Protein AF-A0AA37RUW1-F1 (afdb_monomer_lite)

Foldseek 3Di:
DDPVVVVVVVVVVVVVVVVVVVVVVVVVVVVVVVVVVVVVVVVVVVVVVVVVVVPPPPPCPDPVPPDDDDDD

Structure (mmCIF, N/CA/C/O backbone):
data_AF-A0AA37RUW1-F1
#
_entry.id   AF-A0AA37RUW1-F1
#
loop_
_atom_site.group_PDB
_atom_site.id
_atom_site.type_symbol
_atom_site.label_atom_id
_atom_site.label_alt_id
_atom_site.label_comp_id
_atom_site.label_asym_id
_atom_site.label_entity_id
_atom_site.label_seq_id
_atom_site.pdbx_PDB_ins_code
_atom_site.Cartn_x
_atom_site.Cartn_y
_atom_site.Cartn_z
_atom_site.occupancy
_atom_site.B_iso_or_equiv
_atom_site.auth_seq_id
_atom_site.auth_comp_id
_atom_site.auth_asym_id
_atom_site.auth_atom_id
_atom_site.pdbx_PDB_model_num
ATOM 1 N N . MET A 1 1 ? 24.711 10.999 -30.632 1.00 63.09 1 MET A N 1
ATOM 2 C CA . MET A 1 1 ? 24.382 9.600 -30.302 1.00 63.09 1 MET A CA 1
ATOM 3 C C . MET A 1 1 ? 24.021 8.922 -31.600 1.00 63.09 1 MET A C 1
ATOM 5 O O . MET A 1 1 ? 23.301 9.538 -32.380 1.00 63.09 1 MET A O 1
ATOM 9 N N . ASP A 1 2 ? 24.579 7.748 -31.872 1.00 91.94 2 ASP A N 1
ATOM 10 C CA . ASP A 1 2 ? 24.106 6.949 -33.001 1.00 91.94 2 ASP A CA 1
ATOM 11 C C . ASP A 1 2 ? 22.745 6.309 -32.663 1.00 91.94 2 ASP A C 1
ATOM 13 O O . ASP A 1 2 ? 22.283 6.336 -31.515 1.00 91.94 2 ASP A O 1
ATOM 17 N N . LEU A 1 3 ? 22.073 5.795 -33.692 1.00 94.75 3 LEU A N 1
ATOM 18 C CA . LEU A 1 3 ? 20.756 5.170 -33.562 1.00 94.75 3 LEU A CA 1
ATOM 19 C C . LEU A 1 3 ? 20.782 3.933 -32.655 1.00 94.75 3 LEU A C 1
ATOM 21 O O . LEU A 1 3 ? 19.812 3.687 -31.943 1.00 94.75 3 LEU A O 1
ATOM 25 N N . GLU A 1 4 ? 21.888 3.194 -32.645 1.00 95.25 4 GLU A N 1
ATOM 26 C CA . GLU A 1 4 ? 22.043 1.959 -31.877 1.00 95.25 4 GLU A CA 1
ATOM 27 C C . GLU A 1 4 ? 22.116 2.248 -30.370 1.00 95.25 4 GLU A C 1
ATOM 29 O O . GLU A 1 4 ? 21.411 1.635 -29.571 1.00 95.25 4 GLU A O 1
ATOM 34 N N . GLN A 1 5 ? 22.875 3.270 -29.974 1.00 95.69 5 GLN A N 1
ATOM 35 C CA . GLN A 1 5 ? 22.929 3.764 -28.602 1.00 95.69 5 GLN A CA 1
ATOM 36 C C . GLN A 1 5 ? 21.556 4.261 -28.143 1.00 95.69 5 GLN A C 1
ATOM 38 O O . GLN A 1 5 ? 21.143 3.969 -27.024 1.00 95.69 5 GLN A O 1
ATOM 43 N N . MET A 1 6 ? 2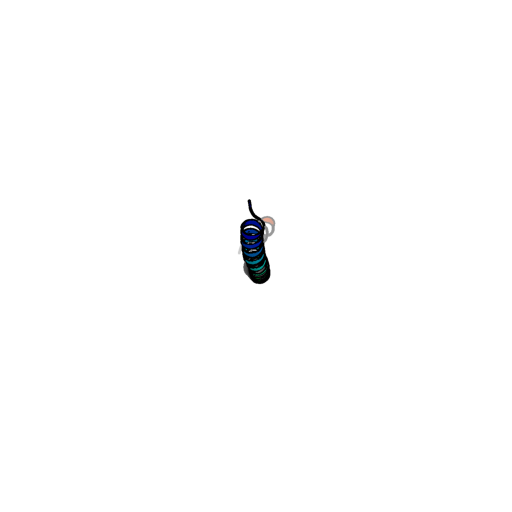0.818 4.987 -28.992 1.00 96.19 6 MET A N 1
ATOM 44 C CA . MET A 1 6 ? 19.465 5.436 -28.641 1.00 96.19 6 MET A CA 1
ATOM 45 C C . MET A 1 6 ? 18.495 4.266 -28.437 1.00 96.19 6 MET A C 1
ATOM 47 O O . MET A 1 6 ? 17.701 4.312 -27.499 1.00 96.19 6 MET A O 1
ATOM 51 N N . GLN A 1 7 ? 18.579 3.216 -29.258 1.00 97.00 7 GLN A N 1
ATOM 52 C CA . GLN A 1 7 ? 17.765 2.006 -29.105 1.00 97.00 7 GLN A CA 1
ATOM 53 C C . GLN A 1 7 ? 18.080 1.267 -27.800 1.00 97.00 7 GLN A C 1
ATOM 55 O O . GLN A 1 7 ? 17.167 0.991 -27.028 1.00 97.00 7 GLN A O 1
ATOM 60 N N . GLN A 1 8 ? 19.360 1.056 -27.482 1.00 97.19 8 GLN A N 1
ATOM 61 C CA . GLN A 1 8 ? 19.772 0.416 -26.223 1.00 97.19 8 GLN A CA 1
ATOM 62 C C . GLN A 1 8 ? 19.301 1.195 -24.986 1.00 97.19 8 GLN A C 1
ATOM 64 O O . GLN A 1 8 ? 18.914 0.617 -23.967 1.00 97.19 8 GLN A O 1
ATOM 69 N N . TRP A 1 9 ? 19.332 2.529 -25.053 1.00 97.69 9 TRP A N 1
ATOM 70 C CA . TRP A 1 9 ? 18.815 3.373 -23.978 1.00 97.69 9 TRP A CA 1
ATOM 71 C C . TRP A 1 9 ? 17.295 3.271 -23.841 1.00 97.69 9 TRP A C 1
ATOM 73 O O . TRP A 1 9 ? 16.810 3.200 -22.712 1.00 97.69 9 TRP A O 1
ATOM 83 N N . LEU A 1 10 ? 16.558 3.233 -24.954 1.00 98.06 10 LEU A N 1
ATOM 84 C CA . LEU A 1 10 ? 15.108 3.026 -24.961 1.00 98.06 10 LEU A CA 1
ATOM 85 C C . LEU A 1 10 ? 14.729 1.679 -24.342 1.00 98.06 10 LEU A C 1
ATOM 87 O O . LEU A 1 10 ? 13.965 1.666 -23.383 1.00 98.06 10 LEU A O 1
ATOM 91 N N . GLU A 1 11 ? 15.340 0.580 -24.784 1.00 98.19 11 GLU A N 1
ATOM 92 C CA . GLU A 1 11 ? 15.085 -0.763 -24.240 1.00 98.19 11 GLU A CA 1
ATOM 93 C C . GLU A 1 11 ? 15.340 -0.822 -22.726 1.00 98.19 11 GLU A C 1
ATOM 95 O O . GLU A 1 11 ? 14.566 -1.394 -21.953 1.00 98.19 11 GLU A O 1
ATOM 100 N N . ARG A 1 12 ? 16.410 -0.166 -22.260 1.00 98.44 12 ARG A N 1
ATOM 101 C CA . ARG A 1 12 ? 16.712 -0.073 -20.828 1.00 98.44 12 ARG A CA 1
ATOM 102 C C . ARG A 1 12 ? 15.649 0.711 -20.061 1.00 98.44 12 ARG A C 1
ATOM 104 O O . ARG A 1 12 ? 15.355 0.364 -18.914 1.00 98.44 12 ARG A O 1
ATOM 111 N N . LEU A 1 13 ? 15.130 1.793 -20.636 1.00 98.56 13 LEU A N 1
ATOM 112 C CA . LEU A 1 13 ? 1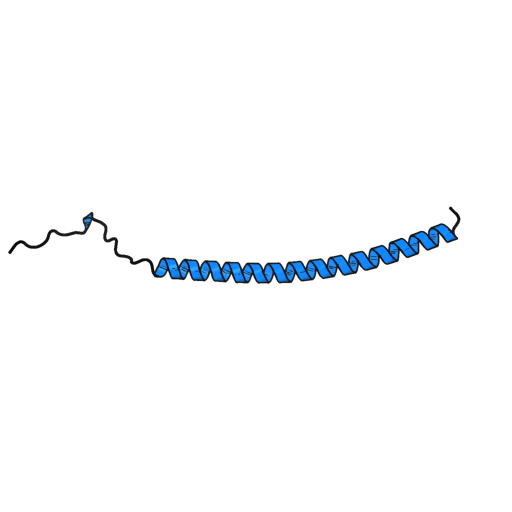4.071 2.586 -20.016 1.00 98.56 13 LEU A CA 1
ATOM 113 C C . LEU A 1 13 ? 12.751 1.816 -19.985 1.00 98.56 13 LEU A C 1
ATOM 115 O O . LEU A 1 13 ? 12.113 1.805 -18.938 1.00 98.56 13 LEU A O 1
ATOM 119 N N . GLU A 1 14 ? 12.397 1.112 -21.057 1.00 98.44 14 GLU A N 1
ATOM 120 C CA . GLU A 1 14 ? 11.201 0.264 -21.118 1.00 98.44 14 GLU A CA 1
ATOM 121 C C . GLU A 1 14 ? 11.260 -0.865 -20.085 1.00 98.44 14 GLU A C 1
ATOM 123 O O . GLU A 1 14 ? 10.315 -1.054 -19.322 1.00 98.44 14 GLU A O 1
ATOM 128 N N . SER A 1 15 ? 12.402 -1.550 -19.961 1.00 98.25 15 SER A N 1
ATOM 129 C CA . SER A 1 15 ? 12.603 -2.571 -18.925 1.00 98.25 15 SER A CA 1
ATOM 130 C C . SER A 1 15 ? 12.463 -1.995 -17.510 1.00 98.25 15 SER A C 1
ATOM 132 O O . SER A 1 15 ? 11.807 -2.585 -16.649 1.00 98.25 15 SER A O 1
ATOM 134 N N . ARG A 1 16 ? 13.033 -0.808 -17.260 1.00 98.56 16 ARG A N 1
ATOM 135 C CA . ARG A 1 16 ? 12.871 -0.109 -15.976 1.00 98.56 16 ARG A CA 1
ATOM 136 C C . ARG A 1 16 ? 11.434 0.318 -15.723 1.00 98.56 16 ARG A C 1
ATOM 138 O O . ARG A 1 16 ? 11.012 0.320 -14.571 1.00 98.56 16 ARG A O 1
ATOM 145 N N . GLN A 1 17 ? 10.711 0.738 -16.752 1.00 98.62 17 GLN A N 1
ATOM 146 C CA . GLN A 1 17 ? 9.320 1.146 -16.628 1.00 98.62 17 GLN A CA 1
ATOM 147 C C . GLN A 1 17 ? 8.439 -0.054 -16.279 1.00 98.62 17 GLN A C 1
ATOM 149 O O . GLN A 1 17 ? 7.740 0.009 -15.277 1.00 98.62 17 GLN A O 1
ATOM 154 N N . ALA A 1 18 ? 8.575 -1.172 -16.996 1.00 98.50 18 ALA A N 1
ATOM 155 C CA . ALA A 1 18 ? 7.836 -2.398 -16.702 1.00 98.50 18 ALA A CA 1
ATOM 156 C C . ALA A 1 18 ? 8.054 -2.874 -15.253 1.00 98.50 18 ALA A C 1
ATOM 158 O O . ALA A 1 18 ? 7.099 -3.179 -14.544 1.00 98.50 18 ALA A O 1
ATOM 159 N N . PHE A 1 19 ? 9.302 -2.844 -14.770 1.00 98.62 19 PHE A N 1
ATOM 160 C CA . PHE A 1 19 ? 9.603 -3.190 -13.379 1.00 98.62 19 PHE A CA 1
ATOM 161 C C . PHE A 1 19 ? 8.959 -2.228 -12.367 1.00 98.62 19 PHE A C 1
ATOM 163 O O . PHE A 1 19 ? 8.517 -2.643 -11.297 1.00 98.62 19 PHE A O 1
ATOM 170 N N . GLN A 1 20 ? 8.914 -0.931 -12.681 1.00 98.69 20 GLN A N 1
ATOM 171 C CA . GLN A 1 20 ? 8.256 0.055 -11.823 1.00 98.69 20 GLN A CA 1
ATOM 172 C C . GLN A 1 20 ? 6.739 -0.144 -11.794 1.00 98.69 20 GLN A C 1
ATOM 174 O O . GLN A 1 20 ? 6.156 -0.042 -10.719 1.00 98.69 20 GLN A O 1
ATOM 179 N N . ASP A 1 21 ? 6.119 -0.478 -12.924 1.00 98.81 21 ASP A N 1
ATOM 180 C CA . ASP A 1 21 ? 4.681 -0.750 -13.002 1.00 98.81 21 ASP A CA 1
ATOM 181 C C . ASP A 1 21 ? 4.305 -1.975 -12.148 1.00 98.81 21 ASP A C 1
ATOM 183 O O . ASP A 1 21 ? 3.372 -1.914 -11.343 1.00 98.81 21 ASP A O 1
ATOM 187 N N . GLU A 1 22 ? 5.090 -3.055 -12.226 1.00 98.69 22 GLU A N 1
ATOM 188 C CA . GLU A 1 22 ? 4.926 -4.233 -11.362 1.00 98.69 22 GLU A CA 1
ATOM 189 C C . GLU A 1 22 ? 5.095 -3.893 -9.873 1.00 98.69 22 GLU A C 1
ATOM 191 O O . GLU A 1 22 ? 4.332 -4.356 -9.017 1.00 98.69 22 GLU A O 1
ATOM 196 N N . LEU A 1 23 ? 6.087 -3.060 -9.545 1.00 98.62 23 LEU A N 1
ATOM 197 C CA . LEU A 1 23 ? 6.337 -2.636 -8.172 1.00 98.62 23 LEU A CA 1
ATOM 198 C C . LEU A 1 23 ? 5.185 -1.786 -7.622 1.00 98.62 23 LEU A C 1
ATOM 200 O O . LEU A 1 23 ? 4.784 -1.980 -6.474 1.00 98.62 23 LEU A O 1
ATOM 204 N N . ILE A 1 24 ? 4.645 -0.867 -8.423 1.00 98.81 24 ILE A N 1
ATOM 205 C CA . ILE A 1 24 ? 3.508 -0.021 -8.042 1.00 98.81 24 ILE A CA 1
ATOM 206 C C . ILE A 1 24 ? 2.287 -0.885 -7.727 1.00 98.81 24 ILE A C 1
ATOM 208 O O . ILE A 1 24 ? 1.652 -0.681 -6.691 1.00 98.81 24 ILE A O 1
ATOM 212 N N . GLU A 1 25 ? 1.993 -1.881 -8.560 1.00 98.75 25 GLU A N 1
ATOM 213 C CA . GLU A 1 25 ? 0.875 -2.796 -8.323 1.00 98.75 25 GLU A CA 1
ATOM 214 C C . GLU A 1 25 ? 1.066 -3.597 -7.024 1.00 98.75 25 GLU A C 1
ATOM 216 O O . GLU A 1 25 ? 0.163 -3.678 -6.188 1.00 98.75 25 GLU A O 1
ATOM 221 N N . SER A 1 26 ? 2.273 -4.114 -6.783 1.00 98.69 26 SER A N 1
ATOM 222 C CA . SER A 1 26 ? 2.610 -4.823 -5.540 1.00 98.69 26 SER A CA 1
ATOM 223 C C . SER A 1 26 ? 2.458 -3.942 -4.289 1.00 98.69 26 SER A C 1
ATOM 225 O O . SER A 1 26 ? 1.906 -4.366 -3.262 1.00 98.69 26 SER A O 1
ATOM 227 N N . LEU A 1 27 ? 2.897 -2.682 -4.368 1.00 98.81 27 LEU A N 1
ATOM 228 C CA . LEU A 1 27 ? 2.730 -1.709 -3.289 1.00 98.81 27 LEU A CA 1
ATOM 229 C C . LEU A 1 27 ? 1.253 -1.392 -3.044 1.00 98.81 27 LEU A C 1
ATOM 231 O O . LEU A 1 27 ? 0.821 -1.373 -1.891 1.00 98.81 27 LEU A O 1
ATOM 235 N N . ASN A 1 28 ? 0.465 -1.213 -4.104 1.00 98.75 28 ASN A N 1
ATOM 236 C CA . ASN A 1 28 ? -0.970 -0.968 -4.001 1.00 98.75 28 ASN A CA 1
ATOM 237 C C . ASN A 1 28 ? -1.691 -2.132 -3.298 1.00 98.75 28 ASN A C 1
ATOM 239 O O . ASN A 1 28 ? -2.432 -1.925 -2.336 1.00 98.75 28 ASN A O 1
ATOM 243 N N . GLN A 1 29 ? -1.398 -3.375 -3.689 1.00 98.75 29 GLN A N 1
ATOM 244 C CA . GLN A 1 29 ? -1.945 -4.565 -3.027 1.00 98.75 29 GLN A CA 1
ATOM 245 C C . GLN A 1 29 ? -1.549 -4.650 -1.549 1.00 98.75 29 GLN A C 1
ATOM 247 O O . GLN A 1 29 ? -2.341 -5.085 -0.710 1.00 98.75 29 GLN A O 1
ATOM 252 N N . THR A 1 30 ? -0.329 -4.231 -1.213 1.00 98.69 30 THR A N 1
ATOM 253 C CA . THR A 1 30 ? 0.142 -4.174 0.175 1.00 98.69 30 THR A CA 1
ATOM 254 C C . THR A 1 30 ? -0.632 -3.131 0.981 1.00 98.69 30 THR A C 1
ATOM 256 O O . THR A 1 30 ? -1.082 -3.431 2.086 1.00 98.69 30 THR A O 1
ATOM 259 N N . ILE A 1 31 ? -0.857 -1.941 0.419 1.00 98.81 31 ILE A N 1
ATOM 260 C CA . ILE A 1 31 ? -1.653 -0.878 1.048 1.00 98.81 31 ILE A CA 1
ATOM 261 C C . ILE A 1 31 ? -3.089 -1.346 1.296 1.00 98.81 31 ILE A C 1
ATOM 263 O O . ILE A 1 31 ? -3.602 -1.164 2.397 1.00 98.81 31 ILE A O 1
ATOM 267 N N . ILE A 1 32 ? -3.720 -2.004 0.320 1.00 98.75 32 ILE A N 1
ATOM 268 C CA . ILE A 1 32 ? -5.080 -2.545 0.472 1.00 98.75 32 ILE A CA 1
ATOM 269 C C . ILE A 1 32 ? -5.155 -3.508 1.665 1.00 98.75 32 ILE A C 1
ATOM 271 O O . ILE A 1 32 ? -6.043 -3.382 2.507 1.00 98.75 32 ILE A O 1
ATOM 275 N N . LYS A 1 33 ? -4.195 -4.436 1.779 1.00 98.75 33 LYS A N 1
ATOM 276 C CA . LYS A 1 33 ? -4.130 -5.389 2.900 1.00 98.75 33 LYS A CA 1
ATOM 277 C C . LYS A 1 33 ? -3.922 -4.690 4.244 1.00 98.75 33 LYS A C 1
ATOM 279 O O . LYS A 1 33 ? -4.524 -5.091 5.238 1.00 98.75 33 LYS A O 1
ATOM 284 N N . LEU A 1 34 ? -3.072 -3.663 4.277 1.00 98.75 34 LEU A N 1
ATOM 285 C CA . LEU A 1 34 ? -2.818 -2.887 5.489 1.00 98.75 34 LEU A CA 1
ATOM 286 C C . LEU A 1 34 ? -4.055 -2.101 5.927 1.00 98.75 34 LEU A C 1
ATOM 288 O O . LEU A 1 34 ? -4.378 -2.133 7.110 1.00 98.75 34 LEU A O 1
ATOM 292 N N . ASN A 1 35 ? -4.777 -1.468 5.001 1.00 98.75 35 ASN A N 1
ATOM 293 C CA . ASN A 1 35 ? -6.014 -0.748 5.314 1.00 98.75 35 ASN A CA 1
ATOM 294 C C . ASN A 1 35 ? -7.059 -1.684 5.928 1.00 98.75 35 ASN A C 1
ATOM 296 O O . ASN A 1 35 ? -7.574 -1.412 7.005 1.00 98.75 35 ASN A O 1
ATOM 300 N N . ASP A 1 36 ? -7.279 -2.845 5.315 1.00 98.62 36 ASP A N 1
ATOM 301 C CA . ASP A 1 36 ? -8.190 -3.870 5.833 1.00 98.62 36 ASP A CA 1
ATOM 302 C C . ASP A 1 36 ? -7.761 -4.390 7.225 1.00 98.62 36 ASP A C 1
ATOM 304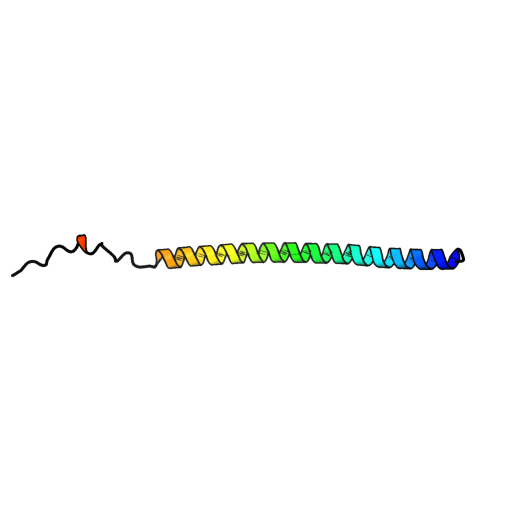 O O . ASP A 1 36 ? -8.584 -4.651 8.106 1.00 98.62 36 ASP A O 1
ATOM 308 N N . GLN A 1 37 ? -6.455 -4.503 7.485 1.00 98.69 37 GLN A N 1
ATOM 309 C CA . GLN A 1 37 ? -5.957 -4.817 8.825 1.00 98.69 37 GLN A CA 1
ATOM 310 C C . GLN A 1 37 ? -6.227 -3.692 9.834 1.00 98.69 37 GLN A C 1
ATOM 312 O O . GLN A 1 37 ? -6.650 -3.991 10.954 1.00 98.69 37 GLN A O 1
ATOM 317 N N . VAL A 1 38 ? -5.999 -2.434 9.455 1.00 98.81 38 VAL A N 1
ATOM 318 C CA . VAL A 1 38 ? -6.248 -1.262 10.305 1.00 98.81 38 VAL A CA 1
ATOM 319 C C . VA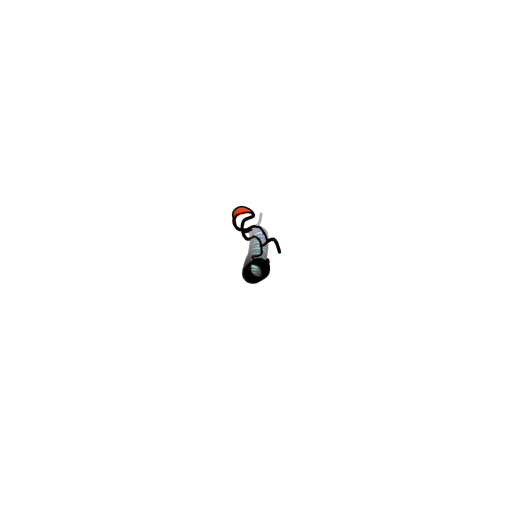L A 1 38 ? -7.734 -1.143 10.636 1.00 98.81 38 VAL A C 1
ATOM 321 O O . VAL A 1 38 ? -8.072 -0.992 11.807 1.00 98.81 38 VAL A O 1
ATOM 324 N N . ASP A 1 39 ? -8.622 -1.319 9.659 1.00 98.69 39 ASP A N 1
ATOM 325 C CA . ASP A 1 39 ? -10.073 -1.271 9.864 1.00 98.69 39 ASP A CA 1
ATOM 326 C C . ASP A 1 39 ? -10.531 -2.331 10.875 1.00 98.69 39 ASP A C 1
ATOM 328 O O . ASP A 1 39 ? -11.291 -2.049 11.807 1.00 98.69 39 ASP A O 1
ATOM 332 N N . ARG A 1 40 ? -10.003 -3.557 10.762 1.00 98.56 40 ARG A N 1
ATOM 333 C CA . ARG A 1 40 ? -10.271 -4.620 11.742 1.00 98.56 40 ARG A CA 1
ATOM 334 C C . ARG A 1 40 ? -9.756 -4.278 13.136 1.00 98.56 40 ARG A C 1
ATOM 336 O O . ARG A 1 40 ? -10.441 -4.566 14.117 1.00 98.56 40 ARG A O 1
ATOM 343 N N . GLN A 1 41 ? -8.560 -3.704 13.240 1.00 98.62 41 GLN A N 1
ATOM 344 C CA . GLN A 1 41 ? -7.989 -3.296 14.525 1.00 98.62 41 GLN A CA 1
ATOM 345 C C . GLN A 1 41 ? -8.814 -2.174 15.162 1.00 98.62 41 GLN A C 1
ATOM 347 O O . GLN A 1 41 ? -9.129 -2.250 16.349 1.00 98.62 41 GLN A O 1
ATOM 352 N N . GLN A 1 42 ? -9.233 -1.186 14.373 1.00 98.62 42 GLN A N 1
ATOM 353 C CA . GLN A 1 42 ? -10.077 -0.083 14.820 1.00 98.62 42 GLN A CA 1
ATOM 354 C C . GLN A 1 42 ? -11.418 -0.598 15.366 1.00 98.62 42 GLN A C 1
ATOM 356 O O . GLN A 1 42 ? -11.801 -0.259 16.487 1.00 98.62 42 GLN A O 1
ATOM 361 N N . ALA A 1 43 ? -12.077 -1.510 14.645 1.00 98.31 43 ALA A N 1
ATOM 362 C CA . ALA A 1 43 ? -13.318 -2.134 15.102 1.00 98.31 43 ALA A CA 1
ATOM 363 C C . ALA A 1 43 ? -13.144 -2.915 16.422 1.00 98.31 43 ALA A C 1
ATOM 365 O O . ALA A 1 43 ? -14.007 -2.863 17.303 1.00 98.31 43 ALA A O 1
ATOM 366 N N . GLN A 1 44 ? -12.022 -3.624 16.590 1.00 98.12 44 GLN A N 1
ATOM 367 C CA . GLN A 1 44 ? -11.710 -4.334 17.835 1.00 98.12 44 GLN A CA 1
ATOM 368 C C . GLN A 1 44 ? -11.490 -3.368 19.003 1.00 98.12 44 GLN A C 1
ATOM 370 O O . GLN A 1 44 ? -12.021 -3.600 20.089 1.00 98.12 44 GLN A O 1
ATOM 375 N N . ILE A 1 45 ? -10.754 -2.275 18.785 1.00 98.12 45 ILE A N 1
ATOM 376 C CA . ILE A 1 45 ? -10.521 -1.240 19.800 1.00 98.12 45 ILE A CA 1
ATOM 377 C C . ILE A 1 45 ? -11.848 -0.612 20.237 1.00 98.12 45 ILE A C 1
ATOM 379 O O . ILE A 1 45 ? -12.104 -0.496 21.435 1.00 98.12 45 ILE A O 1
ATOM 383 N N . GLU A 1 46 ? -12.728 -0.270 19.297 1.00 97.56 46 GLU A N 1
ATOM 384 C CA . GLU A 1 46 ? -14.053 0.274 19.611 1.00 97.56 46 GLU A CA 1
ATOM 385 C C . GLU A 1 46 ? -14.916 -0.706 20.405 1.00 97.56 46 GLU A C 1
ATOM 387 O O . GLU A 1 46 ? -15.581 -0.320 21.370 1.00 97.56 46 GLU A O 1
ATOM 392 N N . TYR A 1 47 ? -14.903 -1.983 20.024 1.00 97.31 47 TYR A N 1
ATOM 393 C CA . TYR A 1 47 ? -15.614 -3.028 20.751 1.00 97.31 47 TYR A CA 1
ATOM 394 C C . TYR A 1 47 ? -15.103 -3.164 22.192 1.00 97.31 47 TYR A C 1
ATOM 396 O O . TYR A 1 47 ? -15.902 -3.208 23.132 1.00 97.31 47 TYR A O 1
ATOM 404 N N . LEU A 1 48 ? -13.781 -3.177 22.383 1.00 96.69 48 LEU A N 1
ATOM 405 C CA . LEU A 1 48 ? -13.164 -3.208 23.709 1.00 96.69 48 LEU A CA 1
ATOM 406 C C . LEU A 1 48 ? -13.519 -1.957 24.521 1.00 96.69 48 LEU A C 1
ATOM 408 O O . LEU A 1 48 ? -13.900 -2.084 25.683 1.00 96.69 48 LEU A O 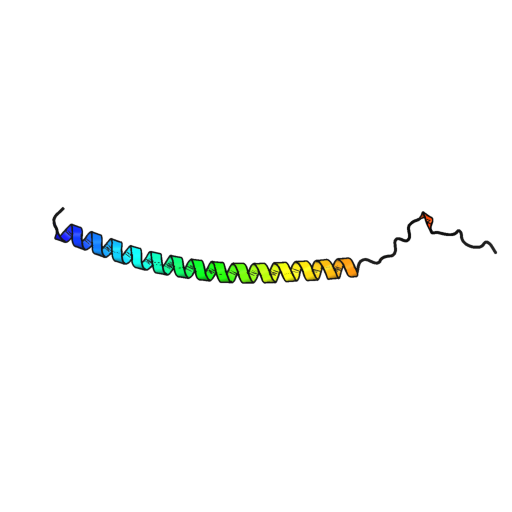1
ATOM 412 N N . GLY A 1 49 ? -13.486 -0.772 23.908 1.00 95.56 49 GLY A N 1
ATOM 413 C CA . GLY A 1 49 ? -13.887 0.483 24.547 1.00 95.56 49 GLY A CA 1
ATOM 414 C C . GLY A 1 49 ? -15.331 0.445 25.055 1.00 95.56 49 GLY A C 1
ATOM 415 O O . GLY A 1 49 ? -15.588 0.764 26.216 1.00 95.56 49 GLY A O 1
ATOM 416 N N . LYS A 1 50 ? -16.270 -0.043 24.232 1.00 94.56 50 LYS A N 1
ATOM 417 C CA . LYS A 1 50 ? -17.678 -0.239 24.631 1.00 94.56 50 LYS A CA 1
ATOM 418 C C . LYS A 1 50 ? -17.813 -1.228 25.787 1.00 94.56 50 LYS A C 1
ATOM 420 O O . LYS A 1 50 ? -18.580 -0.990 26.717 1.00 94.56 50 LYS A O 1
ATOM 425 N N . ARG A 1 51 ? -17.060 -2.329 25.751 1.00 93.75 51 ARG A N 1
ATOM 426 C CA . ARG A 1 51 ? -17.053 -3.342 26.813 1.00 93.75 51 ARG A CA 1
ATOM 427 C C . ARG A 1 51 ? -16.536 -2.809 28.144 1.00 93.75 51 ARG A C 1
ATOM 429 O O . ARG A 1 51 ? -17.129 -3.133 29.167 1.00 93.75 51 ARG A O 1
ATOM 436 N N . VAL A 1 52 ? -15.474 -2.006 28.127 1.00 93.12 52 VAL A N 1
ATOM 437 C CA . VAL A 1 52 ? -14.927 -1.363 29.330 1.00 93.12 52 VAL A CA 1
ATOM 438 C C . VAL A 1 52 ? -15.920 -0.347 29.891 1.00 93.12 52 VAL A C 1
ATOM 440 O O . VAL A 1 52 ? -16.210 -0.385 31.082 1.00 93.12 52 VAL A O 1
ATOM 443 N N . ALA A 1 53 ? -16.508 0.500 29.040 1.00 89.00 53 ALA A N 1
ATOM 444 C CA . ALA A 1 53 ? -17.520 1.468 29.464 1.00 89.00 53 ALA A CA 1
ATOM 445 C C . ALA A 1 53 ? -18.749 0.791 30.097 1.00 89.00 53 ALA A C 1
ATOM 447 O O . ALA A 1 53 ? -19.245 1.250 31.120 1.00 89.00 53 ALA A O 1
ATOM 448 N N . ALA A 1 54 ? -19.200 -0.337 29.540 1.00 86.44 54 ALA A N 1
ATOM 449 C CA . ALA A 1 54 ? -20.317 -1.113 30.081 1.00 86.44 54 ALA A CA 1
ATOM 450 C C . ALA A 1 54 ? -20.000 -1.830 31.409 1.00 86.44 54 ALA A C 1
ATOM 452 O O . ALA A 1 54 ? -20.919 -2.246 32.109 1.00 86.44 54 ALA A O 1
ATOM 453 N N . GLN A 1 55 ? -18.719 -2.015 31.746 1.00 79.12 55 GLN A N 1
ATOM 454 C CA . GLN A 1 55 ? -18.276 -2.622 33.006 1.00 79.12 55 GLN A CA 1
ATOM 455 C C . GLN A 1 55 ? -17.969 -1.596 34.099 1.00 79.12 55 GLN A C 1
ATOM 457 O O . GLN A 1 55 ? -17.765 -1.998 35.245 1.00 79.12 55 GLN A O 1
ATOM 462 N N . ALA A 1 56 ? -17.942 -0.298 33.779 1.00 66.81 56 ALA A N 1
ATOM 463 C CA . ALA A 1 56 ? -17.873 0.733 34.802 1.00 66.81 56 ALA A CA 1
ATOM 464 C C . ALA A 1 56 ? -19.125 0.610 35.692 1.00 66.81 56 ALA A C 1
ATOM 466 O O . ALA A 1 56 ? -20.243 0.680 35.173 1.00 66.81 56 ALA A O 1
ATOM 467 N N . PRO A 1 57 ? -18.985 0.380 37.011 1.00 56.75 57 PRO A N 1
ATOM 468 C CA . PRO A 1 57 ? -20.144 0.298 37.879 1.00 56.75 57 PRO A CA 1
ATOM 469 C C . PRO A 1 57 ? -20.843 1.658 37.878 1.00 56.75 57 PRO A C 1
ATOM 471 O O . PRO A 1 57 ? -20.256 2.670 38.257 1.00 56.75 57 PRO A O 1
ATOM 474 N N . SER A 1 58 ? -22.112 1.671 37.472 1.00 56.50 58 SER A N 1
ATOM 475 C CA . SER A 1 58 ? -23.045 2.782 37.676 1.00 56.50 58 SER A CA 1
ATOM 476 C C . SER A 1 58 ? -23.388 2.912 39.171 1.00 56.50 58 SER A C 1
ATOM 478 O O . SER A 1 58 ? -24.544 2.783 39.558 1.00 56.50 58 SER A O 1
ATOM 480 N N . ASN A 1 59 ? -22.379 3.118 40.022 1.00 53.34 59 ASN A N 1
ATOM 481 C CA . ASN A 1 59 ? -22.518 3.241 41.477 1.00 53.34 59 ASN A CA 1
ATOM 482 C C . ASN A 1 59 ? -22.318 4.676 41.979 1.00 53.34 59 ASN A C 1
ATOM 484 O O . ASN A 1 59 ? -22.075 4.887 43.160 1.00 53.34 59 ASN A O 1
ATOM 488 N N . LEU A 1 60 ? -22.433 5.670 41.103 1.00 55.97 60 LEU A N 1
ATOM 489 C CA . LEU A 1 60 ? -22.596 7.055 41.527 1.00 55.97 60 LEU A CA 1
ATOM 490 C C . LEU A 1 60 ? -24.072 7.411 41.357 1.00 55.97 60 LEU A C 1
ATOM 492 O O . LEU A 1 60 ? -24.455 8.067 40.391 1.00 55.97 60 LEU A O 1
ATOM 496 N N . ALA A 1 61 ? -24.905 6.947 42.295 1.00 55.00 61 ALA A N 1
ATOM 497 C CA . ALA A 1 61 ? -26.047 7.770 42.671 1.00 55.00 61 ALA A CA 1
ATOM 498 C C . ALA A 1 61 ? -25.463 9.125 43.094 1.00 55.00 61 ALA A C 1
ATOM 500 O O . ALA A 1 61 ? -24.427 9.180 43.762 1.00 55.00 61 ALA A O 1
ATOM 501 N N . HIS A 1 62 ? -26.046 10.213 42.607 1.00 56.69 62 HIS A N 1
ATOM 502 C CA . HIS A 1 62 ? -25.602 11.553 42.969 1.00 56.69 62 HIS A CA 1
ATOM 503 C C . HIS A 1 62 ? -25.646 11.657 44.509 1.00 56.69 62 HIS A C 1
ATOM 505 O O . HIS A 1 62 ? -26.632 11.216 45.090 1.00 56.69 62 HIS A O 1
ATOM 511 N N . GLU A 1 63 ? -24.632 12.226 45.182 1.00 55.53 63 GLU A N 1
ATOM 512 C CA . GLU A 1 63 ? -24.635 12.432 46.657 1.00 55.53 63 GLU A CA 1
ATOM 513 C C . GLU A 1 63 ? -25.946 13.066 47.178 1.00 55.53 63 GLU A C 1
ATOM 515 O O . GLU A 1 63 ? -26.321 12.900 48.334 1.00 55.53 63 GLU A O 1
ATOM 520 N N . SER A 1 64 ? -26.680 13.762 46.307 1.00 62.03 64 SER A N 1
ATOM 521 C CA . SER A 1 64 ? -28.017 14.315 46.534 1.00 62.03 64 SER A CA 1
ATOM 522 C C . S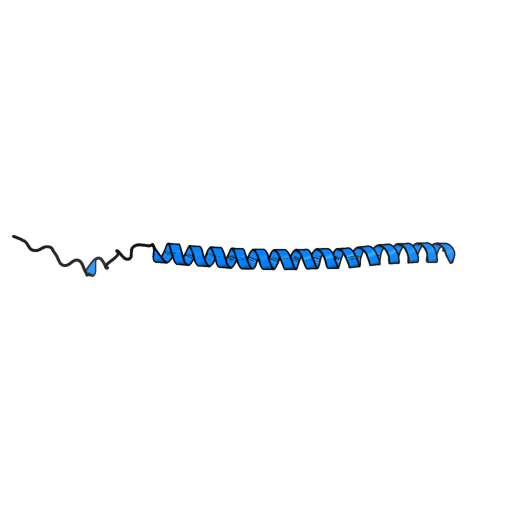ER A 1 64 ? -29.144 13.287 46.755 1.00 62.03 64 SER A C 1
ATOM 524 O O . SER A 1 64 ? -30.235 13.698 47.145 1.00 62.03 64 SER A O 1
ATOM 526 N N . GLU A 1 65 ? -28.926 11.992 46.511 1.00 61.38 65 GLU A N 1
ATOM 527 C CA . GLU A 1 65 ? -29.911 10.908 46.689 1.00 61.38 65 GLU A CA 1
ATOM 528 C C . GLU A 1 65 ? -29.633 10.025 47.923 1.00 61.38 65 GLU A C 1
ATOM 530 O O . GLU A 1 65 ? -30.373 9.073 48.180 1.00 61.38 65 GLU A O 1
ATOM 535 N N . GLU A 1 66 ? -28.618 10.344 48.737 1.00 59.47 66 GLU A N 1
ATOM 536 C CA . GLU A 1 66 ? -28.399 9.671 50.021 1.00 59.47 66 GLU A CA 1
ATOM 537 C C . GLU A 1 66 ? -29.412 10.168 51.065 1.00 59.47 66 GLU A C 1
ATOM 539 O O . GLU A 1 66 ? -29.192 11.139 51.791 1.00 59.47 66 GLU A O 1
ATOM 544 N N . THR A 1 67 ? -30.570 9.508 51.159 1.00 70.94 67 THR A N 1
ATOM 545 C CA . THR A 1 67 ? -31.481 9.730 52.291 1.00 70.94 67 THR A CA 1
ATOM 546 C C . THR A 1 67 ? -30.808 9.296 53.600 1.00 70.94 67 THR A C 1
ATOM 548 O O . THR A 1 67 ? -30.327 8.161 53.674 1.00 70.94 67 THR A O 1
ATOM 551 N N . PRO A 1 68 ? -30.782 10.154 54.640 1.00 74.19 68 PRO A N 1
ATOM 552 C CA . PRO A 1 68 ? -30.062 9.876 55.879 1.00 74.19 68 PRO A CA 1
ATOM 553 C C . PRO A 1 68 ? -30.596 8.616 56.584 1.00 74.19 68 PRO A C 1
ATOM 555 O O . PRO A 1 68 ? -31.804 8.354 56.543 1.00 74.19 68 PRO A O 1
ATOM 558 N N . PRO A 1 69 ? -29.717 7.825 57.231 1.00 72.56 69 PRO A N 1
ATOM 559 C CA . PRO A 1 69 ? -30.101 6.550 57.823 1.00 72.56 69 PRO A CA 1
ATOM 560 C C . PRO A 1 69 ? -31.090 6.737 58.989 1.00 72.56 69 PRO A C 1
ATOM 562 O O . PRO A 1 69 ? -30.957 7.688 59.763 1.00 72.56 69 PRO A O 1
ATOM 565 N N . PRO A 1 70 ? -32.072 5.827 59.151 1.00 79.25 70 PRO A N 1
ATOM 566 C CA . PRO A 1 70 ? -33.038 5.899 60.240 1.00 79.25 70 PRO A CA 1
ATOM 567 C C . PRO A 1 70 ? -32.343 5.679 61.589 1.00 79.25 70 PRO A C 1
ATOM 569 O O . PRO A 1 70 ? -31.693 4.656 61.809 1.00 79.25 70 PRO A O 1
ATOM 572 N N . HIS A 1 71 ? -32.486 6.648 62.492 1.00 69.75 71 HIS A N 1
ATOM 573 C CA . HIS A 1 71 ? -32.025 6.536 63.874 1.00 69.75 71 HIS A CA 1
ATOM 574 C C . HIS A 1 71 ? -32.977 5.619 64.666 1.00 69.75 71 HIS A C 1
ATOM 576 O O . HIS A 1 71 ? -34.173 5.906 64.735 1.00 69.75 71 HIS A O 1
ATOM 582 N N . TYR A 1 72 ? -32.441 4.537 65.242 1.00 77.12 72 TYR A N 1
ATOM 583 C CA . TYR A 1 72 ? -33.117 3.643 66.196 1.00 77.12 72 TYR A CA 1
ATOM 584 C C . TYR A 1 72 ? -32.704 3.961 67.633 1.00 77.12 72 TYR A C 1
ATOM 586 O O . TYR A 1 72 ? -31.520 4.326 67.827 1.00 77.12 72 TYR A O 1
#

Radius of gyration: 32.9 Å; chains: 1; bounding box: 58×20×100 Å

Organism: NCBI:txid375674

pLDDT: mean 88.67, std 15.29, range [53.34, 98.81]

InterPro domains:
  IPR007236 SlyX [MF_00715] (5-72)
  IPR007236 SlyX [PF04102] (6-72)
  IPR007236 SlyX [PTHR36508] (2-72)

Sequence (72 aa):
MDLEQMQQWLERLESRQAFQDELIESLNQTIIKLNDQVDRQQAQIEYLGKRVAAQAPSNLAHESEETPPPHY

Secondary structure (DSSP, 8-state):
--HHHHHHHHHHHHHHHHHHHHHHHHHHHHHHHHHHHHHHHHHHHHHHHHHHHHHS------GGG-PPPPP-